Protein AF-A0A1F8XGQ8-F1 (afdb_monomer)

Foldseek 3Di:
DPDPDPQPDWDDKDWDWDDEPNFTKIWIWGQPGPVQQKIWIFIDGPPHTQDIDIDGLPVLPPPPPSVVVVVVVRVVVRVVVVVCVNVVVGDDDPDPPPPD

Secondary structure (DSSP, 8-state):
--PPP---PPPP-EEEEEEETTEEEEEEEEE--TTS-EEEEEEEETTEEEEEEEEE-GGGTTSTTHHHHHHHHHHHHHHHHHHHHHHT-S-PPS--GGG-

Mean predicted aligned error: 6.66 Å

Sequence (100 aa):
MTKGGPQMRMLSGFNHNIRFRGKVYHVQTEDGGKDNPQIITHAFQGGAILDSVRTSYTDLLDRPNWQADLKDRMKAQHLEEIRRLMSGDIVPPEGDPGER

Radius of gyration: 16.76 Å; Cα contacts (8 Å, |Δi|>4): 145; chains: 1; bounding box: 53×30×43 Å

pLDDT: mean 88.23, std 16.85, range [41.72, 98.81]

Structure (mmCIF, N/CA/C/O backbone):
data_AF-A0A1F8XGQ8-F1
#
_entry.id   AF-A0A1F8XGQ8-F1
#
loop_
_atom_site.group_PDB
_atom_site.id
_atom_site.type_symbol
_atom_site.label_atom_id
_atom_site.label_alt_id
_atom_site.label_comp_id
_atom_site.label_asym_id
_atom_site.label_entity_id
_atom_site.label_seq_id
_atom_site.pdbx_PDB_ins_code
_atom_site.Cartn_x
_atom_site.Cartn_y
_atom_site.Cartn_z
_atom_site.occupancy
_atom_site.B_iso_or_equiv
_atom_site.auth_seq_id
_atom_site.auth_comp_id
_atom_site.auth_asym_id
_atom_site.auth_atom_id
_atom_site.pdbx_PDB_model_num
ATOM 1 N N . MET A 1 1 ? 32.906 -21.367 -7.552 1.00 43.12 1 MET A N 1
ATOM 2 C CA . MET A 1 1 ? 32.035 -20.648 -6.597 1.00 43.12 1 MET A CA 1
ATOM 3 C C . MET A 1 1 ? 31.454 -19.420 -7.290 1.00 43.12 1 MET A C 1
ATOM 5 O O . MET A 1 1 ? 32.127 -18.401 -7.370 1.00 43.12 1 MET A O 1
ATOM 9 N N . THR A 1 2 ? 30.257 -19.511 -7.868 1.00 44.00 2 THR A N 1
ATOM 10 C CA . THR A 1 2 ? 29.569 -18.341 -8.434 1.00 44.00 2 THR A CA 1
ATOM 11 C C . THR A 1 2 ? 29.057 -17.487 -7.281 1.00 44.00 2 THR A C 1
ATOM 13 O O . THR A 1 2 ? 28.176 -17.909 -6.536 1.00 44.00 2 THR A O 1
ATOM 16 N N . LYS A 1 3 ? 29.655 -16.307 -7.090 1.00 47.53 3 LYS A N 1
ATOM 17 C CA . LYS A 1 3 ? 29.136 -15.301 -6.163 1.00 47.53 3 LYS A C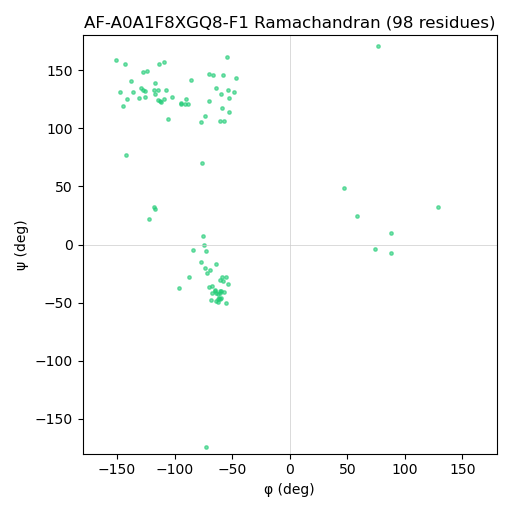A 1
ATOM 18 C C . LYS A 1 3 ? 27.721 -14.945 -6.619 1.00 47.53 3 LYS A C 1
ATOM 20 O O . LYS A 1 3 ? 27.558 -14.486 -7.747 1.00 47.53 3 LYS A O 1
ATOM 25 N N . GLY A 1 4 ? 26.719 -15.203 -5.778 1.00 41.72 4 GLY A N 1
ATOM 26 C CA . GLY A 1 4 ? 25.367 -14.703 -6.005 1.00 41.72 4 GLY A CA 1
ATOM 27 C C . GLY A 1 4 ? 25.442 -13.196 -6.231 1.00 41.72 4 GLY A C 1
ATOM 28 O O . GLY A 1 4 ? 26.079 -12.491 -5.444 1.00 41.72 4 GLY A O 1
ATOM 29 N N . GLY A 1 5 ? 24.876 -12.725 -7.345 1.00 49.22 5 GLY A N 1
ATOM 30 C CA . GLY A 1 5 ? 24.742 -11.294 -7.613 1.00 49.22 5 GLY A CA 1
ATOM 31 C C . GLY A 1 5 ? 24.021 -10.597 -6.454 1.00 49.22 5 GLY A C 1
ATOM 32 O O . GLY A 1 5 ? 23.387 -11.281 -5.645 1.00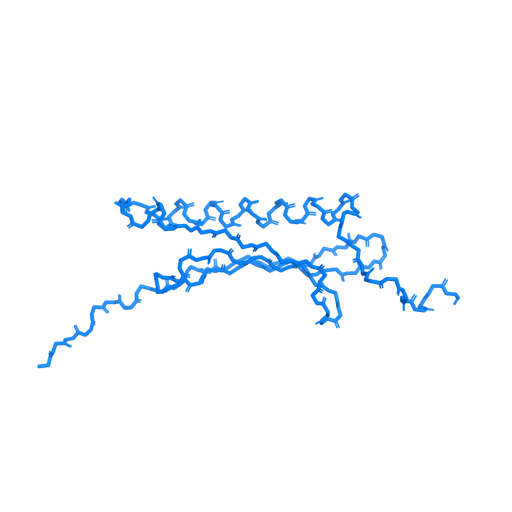 49.22 5 GLY A O 1
ATOM 33 N N . PRO A 1 6 ? 24.123 -9.261 -6.328 1.00 54.28 6 PRO A N 1
ATOM 34 C CA . PRO A 1 6 ? 23.469 -8.539 -5.247 1.00 54.28 6 PRO A CA 1
ATOM 35 C C . PRO A 1 6 ? 21.993 -8.926 -5.235 1.00 54.28 6 PRO A C 1
ATOM 37 O O . PRO A 1 6 ? 21.267 -8.666 -6.194 1.00 54.28 6 PRO A O 1
ATOM 40 N N . GLN A 1 7 ? 21.579 -9.605 -4.166 1.00 56.09 7 GLN A N 1
ATOM 41 C CA . GLN A 1 7 ? 20.183 -9.901 -3.900 1.00 56.09 7 GLN A CA 1
ATOM 42 C C . GLN A 1 7 ? 19.491 -8.540 -3.878 1.00 56.09 7 GLN A C 1
ATOM 44 O O . GLN A 1 7 ? 19.764 -7.724 -2.994 1.00 56.09 7 GLN A O 1
ATOM 49 N N . MET A 1 8 ? 18.735 -8.229 -4.935 1.00 62.22 8 MET A N 1
ATOM 50 C CA . MET A 1 8 ? 18.081 -6.932 -5.064 1.00 62.22 8 MET A CA 1
ATOM 51 C C . MET A 1 8 ? 17.133 -6.796 -3.883 1.00 62.22 8 MET A C 1
ATOM 53 O O . MET A 1 8 ? 16.122 -7.487 -3.804 1.00 62.22 8 MET A O 1
ATOM 57 N N . ARG A 1 9 ? 17.530 -5.955 -2.927 1.00 80.00 9 ARG A N 1
ATOM 58 C CA . ARG A 1 9 ? 16.777 -5.730 -1.701 1.00 80.00 9 ARG A CA 1
ATOM 59 C C . ARG A 1 9 ? 15.436 -5.103 -2.056 1.00 80.00 9 ARG A C 1
ATOM 61 O O . ARG A 1 9 ? 15.396 -4.157 -2.845 1.00 80.00 9 ARG A O 1
ATOM 68 N N . MET A 1 10 ? 14.383 -5.630 -1.437 1.00 90.69 10 MET A N 1
ATOM 69 C CA . MET A 1 10 ? 13.065 -5.001 -1.392 1.00 90.69 10 MET A CA 1
ATOM 70 C C . MET A 1 10 ? 13.214 -3.522 -1.025 1.00 90.69 10 MET A C 1
ATOM 72 O O . MET A 1 10 ? 14.082 -3.153 -0.221 1.00 90.69 10 MET A O 1
ATOM 76 N N . LEU A 1 11 ? 12.382 -2.677 -1.622 1.00 94.50 11 LEU A N 1
ATOM 77 C CA . LEU A 1 11 ? 12.351 -1.261 -1.287 1.00 94.50 11 LEU A CA 1
ATOM 78 C C . LEU A 1 11 ? 11.761 -1.053 0.109 1.00 94.50 11 LEU A C 1
ATOM 80 O O . LEU A 1 11 ? 10.855 -1.766 0.540 1.00 94.50 11 LEU A O 1
ATOM 84 N N . SER A 1 12 ? 12.259 -0.036 0.817 1.00 95.94 12 SER A N 1
ATOM 85 C CA . SER A 1 12 ? 11.659 0.376 2.085 1.00 95.94 12 SER A CA 1
ATOM 86 C C . SER A 1 12 ? 10.205 0.793 1.873 1.00 95.94 12 SER A C 1
ATOM 88 O O . SER A 1 12 ? 9.910 1.618 1.005 1.00 95.94 12 SER A O 1
ATOM 90 N N . GLY A 1 13 ? 9.326 0.231 2.697 1.00 96.88 13 GLY A N 1
ATOM 91 C CA . GLY A 1 13 ? 7.896 0.504 2.690 1.00 96.88 13 GLY A CA 1
ATOM 92 C C . GLY A 1 13 ? 7.496 1.870 3.252 1.00 96.88 13 GLY A C 1
ATOM 93 O O . GLY A 1 13 ? 8.333 2.697 3.622 1.00 96.88 13 GLY A O 1
ATOM 94 N N . PHE A 1 14 ? 6.184 2.077 3.356 1.00 98.50 14 PHE A N 1
ATOM 95 C CA . PHE A 1 14 ? 5.571 3.250 3.986 1.00 98.50 14 PHE A CA 1
ATOM 96 C C . PHE A 1 14 ? 4.762 2.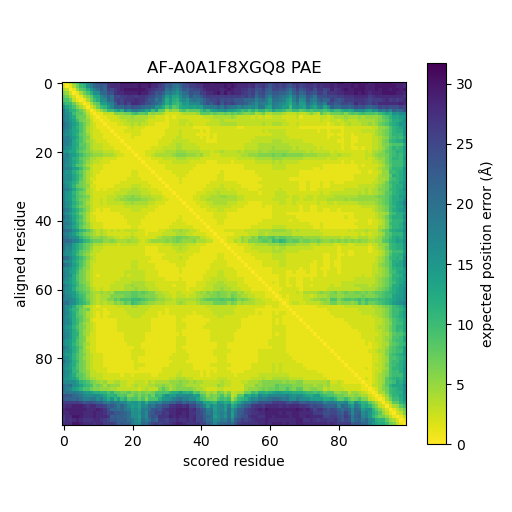816 5.204 1.00 98.50 14 PHE A C 1
ATOM 98 O O . PHE A 1 14 ? 4.062 1.812 5.145 1.00 98.50 14 PHE A O 1
ATOM 105 N N . ASN A 1 15 ? 4.834 3.578 6.293 1.00 98.06 15 ASN A N 1
ATOM 106 C CA . ASN A 1 15 ? 4.093 3.294 7.517 1.00 98.06 15 ASN A CA 1
ATOM 107 C C . ASN A 1 15 ? 3.587 4.598 8.138 1.00 98.06 15 ASN A C 1
ATOM 109 O O . ASN A 1 15 ? 4.389 5.495 8.399 1.00 98.06 15 ASN A O 1
ATOM 113 N N . HIS A 1 16 ? 2.281 4.691 8.389 1.00 98.25 16 HIS A N 1
ATOM 114 C CA . HIS A 1 16 ? 1.664 5.854 9.024 1.00 98.25 16 HIS A CA 1
ATOM 115 C C . HIS A 1 16 ? 0.612 5.447 10.054 1.00 98.25 16 HIS A C 1
ATOM 117 O O . HIS A 1 16 ? -0.202 4.554 9.825 1.00 98.25 16 HIS A O 1
ATOM 123 N N . ASN A 1 17 ? 0.593 6.185 11.166 1.00 97.62 17 ASN A N 1
ATOM 124 C CA . ASN A 1 17 ? -0.488 6.142 12.143 1.00 97.62 17 ASN A CA 1
ATOM 125 C C . ASN A 1 17 ? -1.475 7.265 11.817 1.00 97.62 17 ASN A C 1
ATOM 127 O O . ASN A 1 17 ? -1.095 8.437 11.816 1.00 97.62 17 ASN A O 1
ATOM 131 N N . ILE A 1 18 ? -2.735 6.920 11.571 1.00 96.81 18 ILE A N 1
ATOM 132 C CA . ILE A 1 18 ? -3.788 7.854 11.174 1.00 96.81 18 ILE A CA 1
ATOM 133 C C . ILE A 1 18 ? -4.815 7.958 12.299 1.00 96.81 18 ILE A C 1
ATOM 135 O O . ILE A 1 18 ? -5.385 6.957 12.731 1.00 96.81 18 ILE A O 1
ATOM 139 N N . ARG A 1 19 ? -5.062 9.179 12.784 1.00 95.19 19 ARG A N 1
ATOM 140 C CA . ARG A 1 19 ? -6.149 9.463 13.731 1.00 95.19 19 ARG A CA 1
ATOM 141 C C . ARG A 1 19 ? -7.405 9.832 12.957 1.00 95.19 19 ARG A C 1
ATOM 143 O O . ARG A 1 19 ? -7.401 10.823 12.233 1.00 95.19 19 ARG A O 1
ATOM 150 N N . PHE A 1 20 ? -8.477 9.074 13.141 1.00 94.12 20 PHE A N 1
ATOM 151 C CA . PHE A 1 20 ? -9.753 9.322 12.481 1.00 94.12 20 PHE A CA 1
ATOM 152 C C . PHE A 1 20 ? -10.903 8.892 13.394 1.00 94.12 20 PHE A C 1
ATOM 154 O O . PHE A 1 20 ? -10.857 7.811 13.971 1.00 94.12 20 P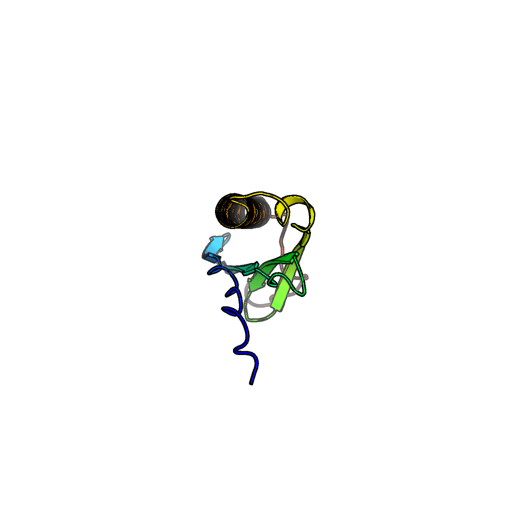HE A O 1
ATOM 161 N N . ARG A 1 21 ? -11.912 9.759 13.570 1.00 91.81 21 ARG A N 1
ATOM 162 C CA . ARG A 1 21 ? -13.099 9.509 14.421 1.00 91.81 21 ARG A CA 1
ATOM 163 C C . ARG A 1 21 ? -12.764 8.949 15.816 1.00 91.81 21 ARG A C 1
ATOM 165 O O . ARG A 1 21 ? -13.313 7.944 16.242 1.00 91.81 21 ARG A O 1
ATOM 172 N N . GLY A 1 22 ? -11.807 9.574 16.504 1.00 91.75 22 GLY A N 1
ATOM 173 C CA . GLY A 1 22 ? -11.397 9.174 17.859 1.00 91.75 22 GLY A CA 1
ATOM 174 C C . GLY A 1 22 ? -10.561 7.889 17.944 1.00 91.75 22 GLY A C 1
ATOM 175 O O . GLY A 1 22 ? -10.070 7.563 19.020 1.00 91.75 22 GLY A O 1
ATOM 176 N N . LYS A 1 23 ? -10.332 7.193 16.825 1.00 92.50 23 LYS A N 1
ATOM 177 C CA . LYS A 1 23 ? -9.575 5.938 16.751 1.00 92.50 23 LYS A CA 1
ATOM 178 C C . LYS A 1 23 ? -8.222 6.147 16.063 1.00 92.50 23 LYS A C 1
ATOM 180 O O . LYS A 1 23 ? -8.022 7.114 15.321 1.00 92.50 23 LYS A O 1
ATOM 185 N N . VAL A 1 24 ?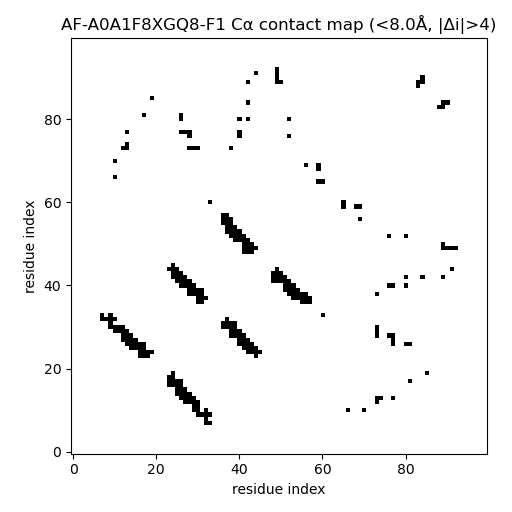 -7.275 5.249 16.341 1.00 94.81 24 VAL A N 1
ATOM 186 C CA . VAL A 1 24 ? -5.955 5.202 15.691 1.00 94.81 24 VAL A CA 1
ATOM 187 C C . VAL A 1 24 ? -5.904 3.986 14.784 1.00 94.81 24 VAL A C 1
ATOM 189 O O . VAL A 1 24 ? -6.106 2.863 15.237 1.00 94.81 24 VAL A O 1
ATOM 192 N N . TYR A 1 25 ? -5.591 4.229 13.522 1.00 97.12 25 TYR A N 1
ATOM 193 C CA . TYR A 1 25 ? -5.391 3.217 12.500 1.00 97.12 25 TYR A CA 1
ATOM 194 C C . TYR A 1 25 ? -3.932 3.214 12.069 1.00 97.12 25 TYR A C 1
ATOM 196 O O . TYR A 1 25 ? -3.241 4.232 12.156 1.00 97.12 25 TYR A O 1
ATOM 204 N N . HIS A 1 26 ? -3.484 2.082 11.557 1.00 97.81 26 HIS A N 1
ATOM 205 C CA . HIS A 1 26 ? -2.168 1.914 10.970 1.00 97.81 26 HIS A CA 1
ATOM 206 C C . HIS A 1 26 ? -2.337 1.572 9.497 1.00 97.81 26 HIS A C 1
ATOM 208 O O . HIS A 1 26 ? -3.099 0.668 9.157 1.00 97.81 26 HIS A O 1
ATOM 214 N N . VAL A 1 27 ? -1.634 2.301 8.636 1.00 98.44 27 VAL A N 1
ATOM 215 C CA . VAL A 1 27 ? -1.522 1.971 7.216 1.00 98.44 27 VAL A CA 1
ATOM 216 C C . VAL A 1 27 ? -0.068 1.625 6.938 1.00 98.44 27 VAL A C 1
ATOM 218 O O . VAL A 1 27 ? 0.821 2.427 7.227 1.00 98.44 27 VAL A O 1
ATOM 221 N N . GLN A 1 28 ? 0.172 0.442 6.381 1.00 98.62 28 GLN A N 1
ATOM 222 C CA . GLN A 1 28 ? 1.502 -0.079 6.062 1.00 98.62 28 GLN A CA 1
ATOM 223 C C . GLN A 1 28 ? 1.534 -0.560 4.618 1.00 98.62 28 GLN A C 1
ATOM 225 O O . GLN A 1 28 ? 0.623 -1.258 4.192 1.00 98.62 28 GLN A O 1
ATOM 230 N N . THR A 1 29 ? 2.583 -0.213 3.877 1.00 98.81 29 THR A N 1
ATOM 231 C CA . THR A 1 29 ? 2.802 -0.653 2.495 1.00 98.81 29 THR A CA 1
ATOM 232 C C . THR A 1 29 ? 4.167 -1.297 2.350 1.00 98.81 29 THR A C 1
ATOM 234 O O . THR A 1 29 ? 5.163 -0.705 2.762 1.00 98.81 29 THR A O 1
ATOM 237 N N . GLU A 1 30 ? 4.217 -2.460 1.711 1.00 98.31 30 GLU A N 1
ATOM 238 C CA . GLU A 1 30 ? 5.409 -3.288 1.540 1.00 98.31 30 GLU A CA 1
ATOM 239 C C . GLU A 1 30 ? 5.632 -3.655 0.069 1.00 98.31 30 GLU A C 1
ATOM 241 O O . GLU A 1 30 ? 4.687 -3.796 -0.711 1.00 98.31 30 GLU A O 1
ATOM 246 N N . ASP A 1 31 ? 6.902 -3.805 -0.300 1.00 98.31 31 ASP A N 1
ATOM 247 C CA . ASP A 1 31 ? 7.349 -4.361 -1.576 1.00 98.31 31 ASP A CA 1
ATOM 248 C C . ASP A 1 31 ? 7.615 -5.860 -1.395 1.00 98.31 31 ASP A C 1
ATOM 250 O O . ASP A 1 31 ? 8.472 -6.207 -0.596 1.00 98.31 31 ASP A O 1
ATOM 254 N N . GLY A 1 32 ? 6.941 -6.741 -2.139 1.00 95.56 32 GLY A N 1
ATOM 255 C CA . GLY A 1 32 ? 7.154 -8.195 -2.097 1.00 95.56 32 GLY A CA 1
ATOM 256 C C . GLY A 1 32 ? 8.459 -8.696 -2.738 1.00 95.56 32 GLY A C 1
ATOM 257 O O . GLY A 1 32 ? 8.777 -9.880 -2.629 1.00 95.56 32 GLY A O 1
ATOM 258 N N . GLY A 1 33 ? 9.235 -7.812 -3.369 1.00 94.50 33 GLY A N 1
ATOM 259 C CA . GLY A 1 33 ? 10.482 -8.130 -4.060 1.00 94.50 33 GLY A CA 1
ATOM 260 C C . GLY A 1 33 ? 10.279 -8.794 -5.427 1.00 94.50 33 GLY A C 1
ATOM 261 O O . GLY A 1 33 ? 9.182 -9.193 -5.804 1.00 94.50 33 GLY A O 1
ATOM 262 N N . LYS A 1 34 ? 11.362 -8.948 -6.199 1.00 91.31 34 LYS A N 1
ATOM 263 C CA . LYS A 1 34 ? 11.283 -9.474 -7.578 1.00 91.31 34 LYS A CA 1
ATOM 264 C C . LYS A 1 34 ? 10.718 -10.888 -7.688 1.00 91.31 34 LYS A C 1
ATOM 266 O O . LYS A 1 34 ? 10.097 -11.196 -8.699 1.00 91.31 34 LYS A O 1
ATOM 271 N N . ASP A 1 35 ? 10.932 -11.716 -6.669 1.00 91.12 35 ASP A N 1
ATOM 272 C CA . ASP A 1 35 ? 10.426 -13.091 -6.636 1.00 91.12 35 ASP A CA 1
ATOM 273 C C . ASP A 1 35 ? 8.907 -13.134 -6.384 1.00 91.12 35 ASP A C 1
ATOM 275 O O . ASP A 1 35 ? 8.246 -14.115 -6.719 1.00 91.12 35 ASP A O 1
ATOM 279 N N . ASN A 1 36 ? 8.339 -12.055 -5.835 1.00 94.75 36 ASN A N 1
ATOM 280 C CA . ASN A 1 36 ? 6.906 -11.867 -5.645 1.00 94.75 36 ASN A CA 1
ATOM 281 C C . ASN A 1 36 ? 6.528 -10.394 -5.904 1.00 94.75 36 ASN A C 1
ATOM 283 O O . ASN A 1 36 ? 6.336 -9.640 -4.946 1.00 94.75 36 ASN A O 1
ATOM 287 N N . PRO A 1 37 ? 6.439 -9.960 -7.180 1.00 96.62 37 PRO A N 1
ATOM 288 C CA . PRO A 1 37 ? 6.387 -8.548 -7.557 1.00 96.62 37 PRO A CA 1
ATOM 289 C C . PRO A 1 37 ? 5.015 -7.915 -7.289 1.00 96.62 37 PRO A C 1
ATOM 291 O O . PRO A 1 37 ? 4.244 -7.612 -8.204 1.00 96.62 37 PRO A O 1
ATOM 294 N N . GLN A 1 38 ? 4.712 -7.744 -6.005 1.00 98.25 38 GLN A N 1
ATOM 295 C CA . GLN A 1 38 ? 3.461 -7.247 -5.454 1.00 98.25 38 GLN A CA 1
ATOM 296 C C . GLN A 1 38 ? 3.731 -6.091 -4.490 1.00 98.25 38 GLN A C 1
ATOM 298 O O . GLN A 1 38 ? 4.574 -6.197 -3.603 1.00 98.25 38 GLN A O 1
ATOM 303 N N . ILE A 1 39 ? 2.975 -5.007 -4.633 1.00 98.62 39 ILE A N 1
ATOM 304 C CA . ILE A 1 39 ? 2.824 -3.980 -3.602 1.00 98.62 39 ILE A CA 1
ATOM 305 C C . ILE A 1 39 ? 1.661 -4.408 -2.720 1.00 98.62 39 ILE A C 1
ATOM 307 O O . ILE A 1 39 ? 0.537 -4.539 -3.211 1.00 98.62 39 ILE A O 1
ATOM 311 N N . ILE A 1 40 ? 1.909 -4.596 -1.430 1.00 98.62 40 ILE A N 1
ATOM 312 C CA . ILE A 1 40 ? 0.874 -4.966 -0.463 1.00 98.62 40 ILE A CA 1
ATOM 313 C C . ILE A 1 40 ? 0.669 -3.788 0.481 1.00 98.62 40 ILE A C 1
ATOM 315 O O . ILE A 1 40 ? 1.621 -3.357 1.123 1.00 98.62 40 ILE A O 1
ATOM 319 N N . THR A 1 41 ? -0.555 -3.269 0.569 1.00 98.81 41 THR A N 1
ATOM 320 C CA . THR A 1 41 ? -0.939 -2.273 1.576 1.00 98.81 41 THR A CA 1
ATOM 321 C C . THR A 1 41 ? -1.970 -2.867 2.518 1.00 98.81 41 THR A C 1
ATOM 323 O O . THR A 1 41 ? -2.950 -3.444 2.057 1.00 98.81 41 THR A O 1
ATOM 326 N N . HIS A 1 42 ? -1.767 -2.690 3.819 1.00 98.44 42 HIS A N 1
ATOM 327 C CA . HIS A 1 42 ? -2.706 -3.065 4.866 1.00 98.44 42 HIS A CA 1
ATOM 328 C C . HIS A 1 42 ? -3.164 -1.831 5.635 1.00 98.44 42 HIS A C 1
ATOM 330 O O . HIS A 1 42 ? -2.330 -1.040 6.077 1.00 98.44 42 HIS A O 1
ATOM 336 N N . ALA A 1 43 ? -4.473 -1.720 5.854 1.00 98.00 43 ALA A N 1
ATOM 337 C CA . ALA A 1 43 ? -5.051 -0.874 6.889 1.00 98.00 43 ALA A CA 1
ATOM 338 C C . ALA A 1 43 ? -5.469 -1.765 8.065 1.00 98.00 43 ALA A C 1
ATOM 340 O O . ALA A 1 43 ? -6.189 -2.746 7.874 1.00 98.00 43 ALA A O 1
ATOM 341 N N . PHE A 1 44 ? -5.022 -1.460 9.280 1.00 95.75 44 PHE A N 1
ATOM 342 C CA . PHE A 1 44 ? -5.339 -2.253 10.468 1.00 95.75 44 PHE A CA 1
ATOM 343 C C . PHE A 1 44 ? -5.537 -1.393 11.717 1.00 95.75 44 PHE A C 1
ATOM 345 O O . PHE A 1 44 ? -5.016 -0.283 11.833 1.00 95.75 44 PHE A O 1
ATOM 352 N N . GLN A 1 45 ? -6.294 -1.921 12.676 1.00 94.56 45 GLN A N 1
ATOM 353 C CA . GLN A 1 45 ? -6.535 -1.306 13.980 1.00 94.56 45 GLN A CA 1
ATOM 354 C C . GLN A 1 45 ? -6.414 -2.371 15.070 1.00 94.56 45 GLN A C 1
ATOM 356 O O . GLN A 1 45 ? -7.002 -3.441 14.956 1.00 94.56 45 GLN A O 1
ATOM 361 N N . GLY A 1 46 ? -5.656 -2.094 16.137 1.00 88.12 46 GLY A N 1
ATOM 362 C CA . GLY A 1 46 ? -5.566 -3.001 17.292 1.00 88.12 46 GLY A CA 1
ATOM 363 C C . GLY A 1 46 ? -5.070 -4.416 16.955 1.00 88.12 46 GLY A C 1
ATOM 364 O O . GLY A 1 46 ? -5.403 -5.361 17.659 1.00 88.12 46 GLY A O 1
ATOM 365 N N . GLY A 1 47 ? -4.315 -4.573 15.862 1.00 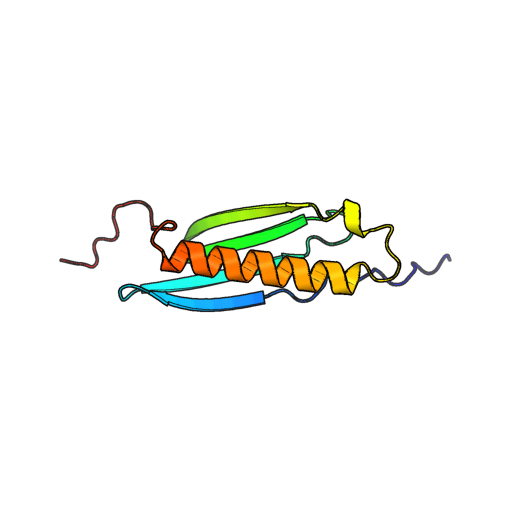87.94 47 GLY A N 1
ATOM 366 C CA . GLY A 1 47 ? -3.848 -5.869 15.353 1.00 87.94 47 GLY A CA 1
ATOM 367 C C . GLY A 1 47 ? -4.809 -6.578 14.389 1.00 87.94 47 GLY A C 1
ATOM 368 O O . GLY A 1 47 ? -4.413 -7.567 13.779 1.00 87.94 47 GLY A O 1
ATOM 369 N N . ALA A 1 48 ? -6.031 -6.074 14.194 1.00 92.44 48 ALA A N 1
ATOM 370 C CA . ALA A 1 48 ? -6.971 -6.597 13.206 1.00 92.44 48 ALA A CA 1
ATOM 371 C C . ALA A 1 48 ? -6.801 -5.886 11.857 1.00 92.44 48 ALA A C 1
ATOM 373 O O . ALA A 1 48 ? -6.895 -4.658 11.783 1.00 92.44 48 ALA A O 1
ATOM 374 N N . ILE A 1 49 ? -6.578 -6.657 10.789 1.00 95.00 49 ILE A N 1
ATOM 375 C CA . ILE A 1 49 ? -6.576 -6.142 9.415 1.00 95.00 49 ILE A CA 1
ATOM 376 C C . ILE A 1 49 ? -8.009 -5.781 9.030 1.00 95.00 49 ILE A C 1
ATOM 378 O O . ILE A 1 49 ? -8.902 -6.621 9.104 1.00 95.00 49 ILE A O 1
ATOM 382 N N . LEU A 1 50 ? -8.204 -4.529 8.628 1.00 95.94 50 LEU A N 1
ATOM 383 C CA . LEU A 1 50 ? -9.486 -3.993 8.180 1.00 95.94 50 LEU A CA 1
ATOM 384 C C . LEU A 1 50 ? -9.604 -4.033 6.660 1.00 95.94 50 LEU A C 1
ATOM 386 O O . LEU A 1 50 ? -10.678 -4.310 6.140 1.00 95.94 50 LEU A O 1
ATOM 390 N N . ASP A 1 51 ? -8.498 -3.778 5.959 1.00 97.56 51 ASP A N 1
ATOM 391 C CA . ASP A 1 51 ? -8.447 -3.877 4.506 1.00 97.56 51 ASP A CA 1
ATOM 392 C C . ASP A 1 51 ? -7.047 -4.244 3.999 1.00 97.56 51 ASP A C 1
ATOM 394 O O . ASP A 1 51 ? -6.039 -4.122 4.707 1.00 97.56 51 ASP A O 1
ATOM 398 N N . SER A 1 52 ? -6.991 -4.782 2.782 1.00 97.75 52 SER A N 1
ATOM 399 C CA . SER A 1 52 ? -5.762 -5.188 2.108 1.00 97.75 52 SER A CA 1
ATOM 400 C C . SER A 1 52 ? -5.846 -4.954 0.607 1.00 97.75 52 SER A C 1
ATOM 402 O O . SER A 1 52 ? -6.617 -5.610 -0.091 1.00 97.75 52 SER A O 1
ATOM 404 N N . VAL A 1 53 ? -4.954 -4.116 0.087 1.00 98.12 53 VAL A N 1
ATOM 405 C CA . VAL A 1 53 ? -4.814 -3.868 -1.351 1.00 98.12 53 VAL A CA 1
ATOM 406 C C . VAL A 1 53 ? -3.536 -4.521 -1.860 1.00 98.12 53 VAL A C 1
ATOM 408 O O . VAL A 1 53 ? -2.469 -4.382 -1.257 1.00 98.12 53 VAL A O 1
ATOM 411 N N . ARG A 1 54 ? -3.635 -5.238 -2.984 1.00 98.44 54 ARG A N 1
ATOM 412 C CA . ARG A 1 54 ? -2.496 -5.865 -3.664 1.00 98.44 54 ARG A CA 1
ATOM 413 C C . ARG A 1 54 ? -2.445 -5.421 -5.116 1.00 98.44 54 ARG A C 1
ATOM 415 O O . ARG A 1 54 ? -3.425 -5.594 -5.836 1.00 98.44 54 ARG A O 1
ATOM 422 N N . THR A 1 55 ? -1.294 -4.914 -5.542 1.00 98.50 55 THR A N 1
ATOM 423 C CA . THR A 1 55 ? -1.076 -4.485 -6.928 1.00 98.50 55 THR A CA 1
ATOM 424 C C . THR A 1 55 ? 0.213 -5.083 -7.458 1.00 98.50 55 THR A C 1
ATOM 426 O O . THR A 1 55 ? 1.278 -4.894 -6.872 1.00 98.50 55 THR A O 1
ATOM 429 N N . SER A 1 56 ? 0.132 -5.769 -8.598 1.00 98.12 56 SER A N 1
ATOM 430 C CA . SER A 1 56 ? 1.328 -6.248 -9.287 1.00 98.12 56 SER A CA 1
ATOM 431 C C . SER A 1 56 ? 2.157 -5.079 -9.827 1.00 98.12 56 SER A C 1
ATOM 433 O O . SER A 1 56 ? 1.622 -4.061 -10.274 1.00 98.12 56 SER A O 1
ATOM 435 N N . TYR A 1 57 ? 3.475 -5.245 -9.824 1.00 97.75 57 TYR A N 1
ATOM 436 C CA . TYR A 1 57 ? 4.399 -4.370 -10.542 1.00 97.75 57 TYR A CA 1
ATOM 437 C C . TYR A 1 57 ? 5.268 -5.125 -11.553 1.00 97.75 57 TYR A C 1
ATOM 439 O O . TYR A 1 57 ? 6.328 -4.644 -11.950 1.00 97.75 57 TYR A O 1
ATOM 447 N N . THR A 1 58 ? 4.832 -6.310 -11.996 1.00 97.44 58 THR A N 1
ATOM 448 C CA . THR A 1 58 ? 5.565 -7.103 -13.003 1.00 97.44 58 THR A CA 1
ATOM 449 C C . THR A 1 58 ? 5.857 -6.286 -14.270 1.00 97.44 58 THR A C 1
ATOM 451 O O . THR A 1 58 ? 6.937 -6.407 -14.834 1.00 97.44 58 THR A O 1
ATOM 454 N N . ASP A 1 59 ? 4.956 -5.373 -14.645 1.00 97.00 59 ASP A N 1
ATOM 455 C CA . ASP A 1 59 ? 5.091 -4.442 -15.776 1.00 97.00 59 ASP A CA 1
ATOM 456 C C . ASP A 1 59 ? 6.241 -3.425 -15.643 1.00 97.00 59 ASP A C 1
ATOM 458 O O . ASP A 1 59 ? 6.633 -2.786 -16.625 1.00 97.00 59 ASP A O 1
ATOM 462 N N . LEU A 1 60 ? 6.766 -3.232 -14.431 1.00 95.88 60 LEU A N 1
ATOM 463 C CA . LEU A 1 60 ? 7.894 -2.343 -14.186 1.00 95.88 60 LEU A CA 1
ATOM 464 C C . LEU A 1 60 ? 9.233 -3.057 -14.358 1.00 95.88 60 LEU A C 1
ATOM 466 O O . LEU A 1 60 ? 10.198 -2.389 -14.701 1.00 95.88 60 LEU A O 1
ATOM 470 N N . LEU A 1 61 ? 9.317 -4.375 -14.146 1.00 93.38 61 LEU A N 1
ATOM 471 C CA . LEU A 1 61 ? 10.592 -5.092 -13.978 1.00 93.38 61 LEU A CA 1
ATOM 472 C C . LEU A 1 61 ? 11.556 -4.976 -15.169 1.00 93.38 61 LEU A C 1
ATOM 474 O O . LEU A 1 61 ? 12.770 -5.019 -14.957 1.00 93.38 61 LEU A O 1
ATOM 478 N N . ASP A 1 62 ? 11.028 -4.783 -16.377 1.00 91.56 62 ASP A N 1
ATOM 479 C CA . ASP A 1 62 ? 11.810 -4.641 -17.611 1.00 91.56 62 ASP A CA 1
ATOM 480 C C . ASP A 1 62 ? 12.314 -3.205 -17.853 1.00 91.56 62 ASP A C 1
ATOM 482 O O . ASP A 1 62 ? 13.049 -2.940 -18.807 1.00 91.56 62 ASP A O 1
ATOM 486 N N . ARG A 1 63 ? 11.932 -2.246 -17.001 1.00 92.06 63 ARG A N 1
ATOM 487 C CA . ARG A 1 63 ? 12.305 -0.836 -17.155 1.00 92.06 63 ARG A CA 1
ATOM 488 C C . ARG A 1 63 ? 13.668 -0.547 -16.515 1.00 92.06 63 ARG A C 1
ATOM 490 O O . ARG A 1 63 ? 13.927 -0.992 -15.397 1.00 92.06 63 ARG A O 1
ATOM 497 N N . PRO A 1 64 ? 14.513 0.301 -17.130 1.00 87.50 64 PRO A N 1
ATOM 498 C CA . PRO A 1 64 ? 15.822 0.658 -16.572 1.00 87.50 64 PRO A CA 1
ATOM 499 C C . PRO A 1 64 ? 15.770 1.280 -15.167 1.00 87.50 64 PRO A C 1
ATOM 501 O O . PRO A 1 64 ? 16.686 1.077 -14.377 1.00 87.50 64 PRO A O 1
ATOM 504 N N . ASN A 1 65 ? 14.699 2.018 -14.843 1.00 89.56 65 ASN A N 1
ATOM 505 C CA . ASN A 1 65 ? 14.526 2.728 -13.569 1.00 89.56 65 ASN A CA 1
ATOM 506 C C . ASN A 1 65 ? 13.316 2.222 -12.761 1.00 89.56 65 ASN A C 1
ATOM 508 O O . ASN A 1 65 ? 12.655 2.981 -12.053 1.00 89.56 65 ASN A O 1
ATOM 512 N N . TRP A 1 66 ? 13.012 0.928 -12.877 1.00 94.19 66 TRP A N 1
ATOM 513 C CA . TRP A 1 66 ? 11.812 0.319 -12.298 1.00 94.19 66 TRP A CA 1
ATOM 514 C C . TRP A 1 66 ? 11.652 0.539 -10.787 1.00 94.19 66 TRP A C 1
ATOM 516 O O . TRP A 1 66 ? 10.532 0.572 -10.296 1.00 94.19 66 TRP A O 1
ATOM 526 N N . GLN A 1 67 ? 12.749 0.715 -10.041 1.00 94.81 67 GLN A N 1
ATOM 527 C CA . GLN A 1 67 ? 12.705 0.942 -8.593 1.00 94.81 67 GLN A CA 1
ATOM 528 C C . GLN A 1 67 ? 12.131 2.312 -8.218 1.00 94.81 67 GLN A C 1
ATOM 530 O O . GLN A 1 67 ? 11.426 2.422 -7.217 1.00 94.81 67 GLN A O 1
ATOM 535 N N . ALA A 1 68 ? 12.423 3.357 -8.998 1.00 95.38 68 ALA A N 1
ATOM 536 C CA . ALA A 1 68 ? 11.841 4.676 -8.764 1.00 95.38 68 ALA A CA 1
ATOM 537 C C . ALA A 1 68 ? 10.336 4.647 -9.065 1.00 95.38 68 ALA A C 1
ATOM 539 O O . ALA A 1 68 ? 9.538 5.022 -8.207 1.00 95.38 68 ALA A O 1
ATOM 540 N N . ASP A 1 69 ? 9.964 4.077 -10.218 1.00 96.44 69 ASP A N 1
ATOM 541 C CA . ASP A 1 69 ? 8.567 3.871 -10.616 1.00 96.44 69 ASP A CA 1
ATOM 542 C C . ASP A 1 69 ? 7.803 3.039 -9.568 1.00 96.44 69 ASP A C 1
ATOM 544 O O . ASP A 1 69 ? 6.661 3.350 -9.223 1.00 96.44 69 ASP A O 1
ATOM 548 N N . LEU A 1 70 ? 8.439 1.995 -9.022 1.00 97.75 70 LEU A N 1
ATOM 549 C CA . LEU A 1 70 ? 7.871 1.170 -7.959 1.00 97.75 70 LEU A CA 1
ATOM 550 C C . LEU A 1 70 ? 7.651 1.989 -6.688 1.00 97.75 70 LEU A C 1
ATOM 552 O O . LEU A 1 70 ? 6.560 1.946 -6.127 1.00 97.75 70 LEU A O 1
ATOM 556 N N . LYS A 1 71 ? 8.645 2.763 -6.241 1.00 97.81 71 LYS A N 1
ATOM 557 C CA . LYS A 1 71 ? 8.521 3.589 -5.033 1.00 97.81 71 LYS A CA 1
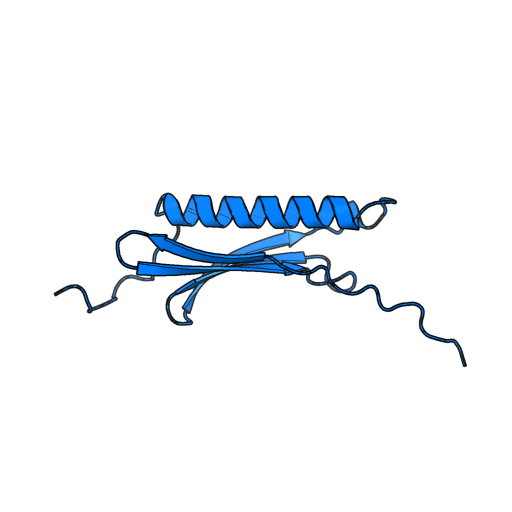ATOM 558 C C . LYS A 1 71 ? 7.385 4.608 -5.151 1.00 97.81 71 LYS A C 1
ATOM 560 O O . LYS A 1 71 ? 6.641 4.802 -4.187 1.00 97.81 71 LYS A O 1
ATOM 565 N N . ASP A 1 72 ? 7.222 5.218 -6.321 1.00 97.9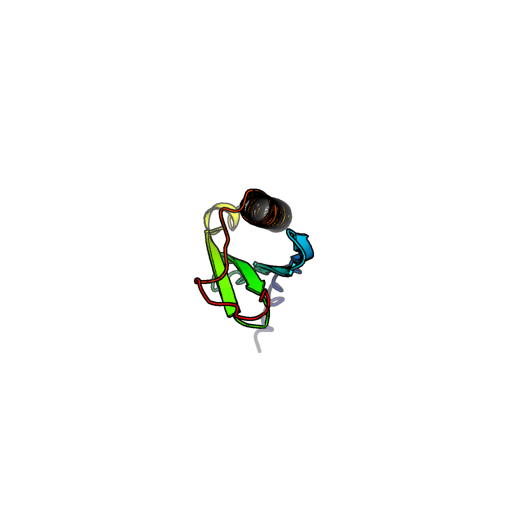4 72 ASP A N 1
ATOM 566 C CA . ASP A 1 72 ? 6.128 6.151 -6.587 1.00 97.94 72 ASP A CA 1
ATOM 567 C C . ASP A 1 72 ? 4.770 5.439 -6.606 1.00 97.94 72 ASP A C 1
ATOM 569 O O . ASP A 1 72 ? 3.815 5.922 -5.992 1.00 97.94 72 ASP A O 1
ATOM 573 N N . ARG A 1 73 ? 4.686 4.245 -7.209 1.00 98.25 73 ARG A N 1
ATOM 574 C CA . ARG A 1 73 ? 3.468 3.419 -7.187 1.00 98.25 73 ARG A CA 1
ATOM 575 C C . ARG A 1 73 ? 3.105 2.962 -5.771 1.00 98.25 73 ARG A C 1
ATOM 577 O O . ARG A 1 73 ? 1.938 3.032 -5.392 1.00 98.25 73 ARG A O 1
ATOM 584 N N . MET A 1 74 ? 4.092 2.560 -4.969 1.00 98.69 74 MET A N 1
ATOM 585 C CA . MET A 1 74 ? 3.910 2.213 -3.556 1.00 98.69 74 MET A CA 1
ATOM 586 C C . MET A 1 74 ? 3.361 3.404 -2.770 1.00 98.69 74 MET A C 1
ATOM 588 O O . MET A 1 74 ? 2.394 3.258 -2.026 1.00 98.69 74 MET A O 1
ATOM 592 N N . LYS A 1 75 ? 3.934 4.599 -2.968 1.00 98.75 75 LYS A N 1
ATOM 593 C CA . LYS A 1 75 ? 3.460 5.830 -2.328 1.00 98.75 75 LY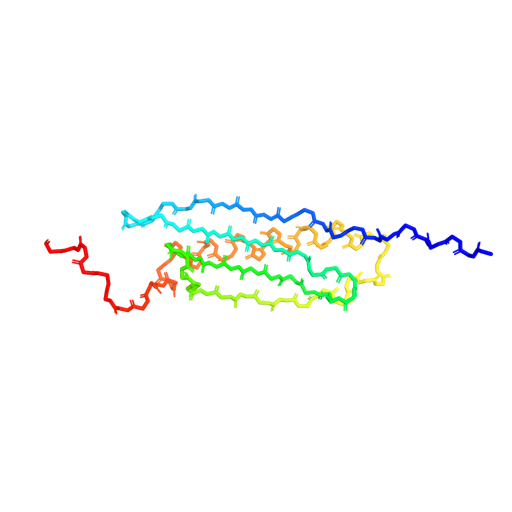S A CA 1
ATOM 594 C C . LYS A 1 75 ? 2.027 6.166 -2.743 1.00 98.75 75 LYS A C 1
ATOM 596 O O . LYS A 1 75 ? 1.227 6.540 -1.890 1.00 98.75 75 LYS A O 1
ATOM 601 N N . ALA A 1 76 ? 1.696 6.028 -4.025 1.00 98.75 76 ALA A N 1
ATOM 602 C CA . ALA A 1 76 ? 0.352 6.286 -4.531 1.00 98.75 76 ALA A CA 1
ATOM 603 C C . ALA A 1 76 ? -0.681 5.336 -3.905 1.00 98.75 76 ALA A C 1
ATOM 605 O O . ALA A 1 76 ? -1.678 5.803 -3.360 1.00 98.75 76 ALA A O 1
ATOM 606 N N . GLN A 1 77 ? -0.408 4.026 -3.898 1.00 98.81 77 GLN A N 1
ATOM 607 C CA . GLN A 1 77 ? -1.286 3.034 -3.266 1.00 98.81 77 GLN A CA 1
ATOM 608 C C . GLN A 1 77 ? -1.449 3.292 -1.761 1.00 98.81 77 GLN A C 1
ATOM 610 O O . GLN A 1 77 ? -2.544 3.163 -1.224 1.00 98.81 77 GLN A O 1
ATOM 615 N N . HIS A 1 78 ? -0.372 3.682 -1.078 1.00 98.81 78 HIS A N 1
ATOM 616 C CA . HIS A 1 78 ? -0.405 4.023 0.341 1.00 98.81 78 HIS A CA 1
ATOM 617 C C . HIS A 1 78 ? -1.315 5.223 0.641 1.00 98.81 78 HIS A C 1
ATOM 619 O O . HIS A 1 78 ? -2.128 5.181 1.562 1.00 98.81 78 HIS A O 1
ATOM 625 N N . LEU A 1 79 ? -1.180 6.300 -0.138 1.00 98.69 79 LEU A N 1
ATOM 626 C CA . LEU A 1 79 ? -1.991 7.506 0.029 1.00 98.69 79 LEU A CA 1
ATOM 627 C C . LEU A 1 79 ? -3.460 7.265 -0.325 1.00 98.69 79 LEU A C 1
ATOM 629 O O . LEU A 1 79 ? -4.327 7.811 0.355 1.00 98.69 79 LEU A O 1
ATOM 633 N N . GLU A 1 80 ? -3.747 6.438 -1.334 1.00 98.62 80 GLU A N 1
ATOM 634 C CA . GLU A 1 80 ? -5.130 6.070 -1.651 1.00 98.62 80 GLU A CA 1
ATOM 635 C C . GLU A 1 80 ? -5.767 5.271 -0.513 1.00 98.62 80 GLU A C 1
ATOM 637 O O . GLU A 1 80 ? -6.903 5.548 -0.140 1.00 98.62 80 GLU A O 1
ATOM 642 N N . GLU A 1 81 ? -5.032 4.353 0.117 1.00 98.38 81 GLU A N 1
ATOM 643 C CA . GLU A 1 81 ? -5.570 3.610 1.258 1.00 98.38 81 GLU A CA 1
ATOM 644 C C . GLU A 1 81 ? -5.860 4.519 2.461 1.00 98.38 81 GLU A C 1
ATOM 646 O O . GLU A 1 81 ? -6.906 4.401 3.102 1.00 98.38 81 GLU A O 1
ATOM 651 N N . ILE A 1 82 ? -4.990 5.501 2.727 1.00 98.38 82 ILE A N 1
ATOM 652 C CA . ILE A 1 82 ? -5.265 6.548 3.724 1.00 98.38 82 ILE A CA 1
ATOM 653 C C . ILE A 1 82 ? -6.520 7.342 3.339 1.00 98.38 82 ILE A C 1
ATOM 655 O O . ILE A 1 82 ? -7.347 7.639 4.202 1.00 98.38 82 ILE A O 1
ATOM 659 N N . ARG A 1 83 ? -6.691 7.683 2.056 1.00 98.25 83 ARG A N 1
ATOM 660 C CA . ARG A 1 83 ? -7.866 8.416 1.564 1.00 98.25 83 ARG A CA 1
ATOM 661 C C . ARG A 1 83 ? -9.150 7.622 1.795 1.00 98.25 83 ARG A C 1
ATOM 663 O O . ARG A 1 83 ? -10.115 8.183 2.315 1.00 98.25 83 ARG A O 1
ATOM 670 N N . ARG A 1 84 ? -9.148 6.329 1.462 1.00 97.62 84 ARG A N 1
ATOM 671 C CA . ARG A 1 84 ? -10.272 5.408 1.688 1.00 97.62 84 ARG A CA 1
ATOM 672 C C . ARG A 1 84 ? -10.605 5.298 3.170 1.00 97.62 84 ARG A C 1
ATOM 674 O O . ARG A 1 84 ? -11.759 5.501 3.549 1.00 97.62 84 ARG A O 1
ATOM 681 N N . LEU A 1 85 ? -9.596 5.125 4.023 1.00 96.12 85 LEU A N 1
ATOM 682 C CA . LEU A 1 85 ? -9.772 5.152 5.475 1.00 96.12 85 LEU A CA 1
ATOM 683 C C . LEU A 1 85 ? -10.440 6.453 5.949 1.00 96.12 85 LEU A C 1
ATOM 685 O O . LEU A 1 85 ? -11.437 6.415 6.664 1.00 96.12 85 LEU A O 1
ATOM 689 N N . MET A 1 86 ? -9.924 7.608 5.524 1.00 95.06 86 MET A N 1
ATOM 690 C CA . MET A 1 86 ? -10.445 8.918 5.929 1.00 95.06 86 MET A CA 1
ATOM 691 C C . MET A 1 86 ? -11.830 9.240 5.354 1.00 95.06 86 MET A C 1
ATOM 693 O O . MET A 1 86 ? -12.541 10.076 5.909 1.00 95.06 86 MET A O 1
ATOM 697 N N . SER A 1 87 ? -12.228 8.594 4.257 1.00 96.12 87 SER A N 1
ATOM 698 C CA . SER A 1 87 ? -13.588 8.702 3.717 1.00 96.12 87 SER A CA 1
ATOM 699 C C . SER A 1 87 ? -14.614 7.874 4.498 1.00 96.12 87 SER A C 1
ATOM 701 O O . SER A 1 87 ? -15.811 8.136 4.403 1.00 96.12 87 SER A O 1
ATOM 703 N N . GLY A 1 88 ? -14.151 6.944 5.341 1.00 92.00 88 GLY A N 1
ATOM 704 C CA . GLY A 1 88 ? -15.002 6.027 6.094 1.00 92.00 88 GLY A CA 1
ATOM 705 C C . GLY A 1 88 ? -15.338 4.731 5.354 1.00 92.00 88 GLY A C 1
ATOM 706 O O . GLY A 1 88 ? -16.164 3.978 5.856 1.00 92.00 88 GLY A O 1
ATOM 707 N N . ASP A 1 89 ? -14.696 4.453 4.216 1.00 92.50 89 ASP A N 1
ATOM 708 C CA . ASP A 1 89 ? -14.869 3.202 3.460 1.00 92.50 89 ASP A CA 1
ATOM 709 C C . ASP A 1 89 ? -14.231 1.998 4.171 1.00 92.50 89 ASP A C 1
ATOM 711 O O . ASP A 1 89 ? -14.628 0.856 3.953 1.00 92.50 89 ASP A O 1
ATOM 715 N N . ILE A 1 90 ? -13.232 2.252 5.023 1.00 90.50 90 ILE A N 1
ATOM 716 C CA . ILE A 1 90 ? -12.560 1.234 5.834 1.00 90.50 90 ILE A CA 1
ATOM 717 C C . ILE A 1 90 ? -13.044 1.396 7.270 1.00 90.50 90 ILE A C 1
ATOM 719 O O . ILE A 1 90 ? -12.690 2.356 7.961 1.00 90.50 90 ILE A O 1
ATOM 723 N N . VAL A 1 91 ? -13.857 0.446 7.718 1.00 80.44 91 VAL A N 1
ATOM 724 C CA . VAL A 1 91 ? -14.398 0.407 9.076 1.00 80.44 91 VAL A CA 1
ATOM 725 C C . VAL A 1 91 ? -14.043 -0.913 9.751 1.00 80.44 91 VAL A C 1
ATOM 727 O O . VAL A 1 91 ? -13.927 -1.940 9.081 1.00 80.44 91 VAL A O 1
ATOM 730 N N . PRO A 1 92 ? -13.871 -0.916 11.081 1.00 72.19 92 PRO A N 1
ATOM 731 C CA . PRO A 1 92 ? -13.827 -2.157 11.835 1.00 72.19 92 PRO A CA 1
ATOM 732 C C . PRO A 1 92 ? -15.124 -2.947 11.629 1.00 72.19 92 PRO A C 1
ATOM 734 O O . PRO A 1 92 ? -16.183 -2.320 11.525 1.00 72.19 92 PRO A O 1
ATOM 737 N N . PRO A 1 93 ? -15.079 -4.292 11.607 1.00 65.81 93 PRO A N 1
ATOM 738 C CA . PRO A 1 93 ? -16.298 -5.087 11.695 1.00 65.81 93 PRO A CA 1
ATOM 739 C C . PRO A 1 93 ? -17.080 -4.657 12.946 1.00 65.81 93 PRO A C 1
ATOM 741 O O . PRO A 1 93 ? -16.484 -4.454 14.006 1.00 65.81 93 PRO A O 1
ATOM 744 N N . GLU A 1 94 ? -18.391 -4.437 12.796 1.00 59.34 94 GLU A N 1
ATOM 745 C CA . GLU A 1 94 ? -19.255 -3.906 13.856 1.00 59.34 94 GLU A CA 1
ATOM 746 C C . GLU A 1 94 ? -19.055 -4.657 15.182 1.00 59.34 94 GLU A C 1
ATOM 748 O O . GLU A 1 94 ? -19.090 -5.887 15.218 1.00 59.34 94 GLU A O 1
ATOM 753 N N . GLY A 1 95 ? -18.872 -3.906 16.276 1.00 54.47 95 GLY A N 1
ATOM 754 C CA . GLY A 1 95 ? -18.778 -4.478 17.622 1.00 54.47 95 GLY A CA 1
ATOM 755 C C . GLY A 1 95 ? -17.576 -4.060 18.464 1.00 54.47 95 GLY A C 1
ATOM 756 O O . GLY A 1 95 ? -17.137 -4.855 19.286 1.00 54.47 95 GLY A O 1
ATOM 757 N N . ASP A 1 96 ? -17.057 -2.838 18.321 1.00 50.38 96 ASP A N 1
ATOM 758 C CA . ASP A 1 96 ? -16.204 -2.253 19.364 1.00 50.38 96 ASP A CA 1
ATOM 759 C C . ASP A 1 96 ? -17.107 -1.776 20.523 1.00 50.38 96 ASP A C 1
ATOM 761 O O . ASP A 1 96 ? -17.818 -0.781 20.355 1.00 50.38 96 ASP A O 1
ATOM 765 N N . PRO A 1 97 ? -17.160 -2.468 21.680 1.00 51.94 97 PRO A N 1
ATOM 766 C CA . PRO A 1 97 ? -18.095 -2.150 22.761 1.00 51.94 97 PRO A CA 1
ATOM 767 C C . PRO A 1 97 ? -17.699 -0.889 23.543 1.00 51.94 97 PRO A C 1
ATOM 769 O O . PRO A 1 97 ? -18.391 -0.528 24.491 1.00 51.94 97 PRO A O 1
ATOM 772 N N . GLY A 1 98 ? -16.583 -0.241 23.189 1.00 52.16 98 GLY A N 1
ATOM 773 C CA . GLY A 1 98 ? -15.972 0.848 23.952 1.00 52.16 98 GLY A CA 1
ATOM 774 C C . GLY A 1 98 ? -16.661 2.213 23.864 1.00 52.16 98 GLY A C 1
ATOM 775 O O . GLY A 1 98 ? -16.098 3.184 24.358 1.00 52.16 98 GLY A O 1
ATOM 776 N N . GLU A 1 99 ? -17.838 2.309 23.240 1.00 47.66 99 GLU A N 1
ATOM 777 C CA . GLU A 1 99 ? -18.569 3.574 23.052 1.00 47.66 99 GLU A CA 1
ATOM 778 C C . GLU A 1 99 ? -19.941 3.607 23.759 1.00 47.66 99 GLU A C 1
ATOM 780 O O . GLU A 1 99 ? -20.870 4.273 23.303 1.00 47.66 99 GLU A O 1
ATOM 785 N N . ARG A 1 100 ? -20.081 2.899 24.890 1.00 41.84 100 ARG A N 1
ATOM 786 C CA . ARG A 1 100 ? -21.195 3.098 25.836 1.00 41.84 100 ARG A CA 1
ATOM 787 C C . ARG A 1 100 ? -20.718 3.692 27.150 1.00 41.84 100 ARG A C 1
ATOM 789 O O . ARG A 1 100 ? -19.719 3.171 27.690 1.00 41.84 100 ARG A O 1
#

Nearest PDB structures (foldseek):
  9gco-assembly1_C  TM=4.871E-01  e=5.938E-01  Xenorhabdus bovienii SS-2004
  5fty-assembly1_A  TM=3.844E-01  e=5.596E-01  Geobacillus stearothermophilus
  5ftx-assembly1_A  TM=4.045E-01  e=4.969E-01  Geobacillus stearothermophilus
  2oki-assembly1_A  TM=4.000E-01  e=4.216E+00  Plasmodium falciparum

Solvent-accessible surface area (backbone atoms only — not comparable to full-atom values): 6131 Å² total; per-residue (Å²): 134,85,77,78,69,84,78,75,72,53,61,85,59,50,77,47,79,46,79,55,96,96,41,68,34,38,42,40,29,42,48,55,28,85,95,42,42,31,37,41,32,38,36,29,42,97,88,43,76,58,47,75,50,77,45,76,46,66,88,35,71,86,43,97,60,29,66,61,59,46,53,52,50,48,51,51,55,45,52,49,52,52,48,40,42,76,70,59,77,54,56,74,78,90,77,76,78,86,84,118